Protein AF-D8QBE8-F1 (afdb_monomer_lite)

Radius of gyration: 19.54 Å; chains: 1; bounding box: 38×50×53 Å

pLDDT: mean 89.56, std 8.95, range [52.53, 96.88]

Organism: Schizophyllum commune (strain H4-8 / FGSC 9210) (NCBI:txid578458)

Foldseek 3Di:
DLLVVLLVLLVVQCVQQDPDQLSALHPLLNVLSVLSNCLSVLVVVCVVCVVVDDLVVNLVVLVVSLVSLCVSLVSLVVPDPADPVDLVPQLVVDDPSCSVVSPVSVSSNSSNVSSVVSSVVSVVVSVVSVCVVVVPDPDDDDDPDDD

Secondary structure (DSSP, 8-state):
-HHHHHHHHHHHHHHHHTT-STTSS-HHHHHHHHHHHHHHHHHHHHHHHGGGS-HHHHHHHHHHHHHHHHHHHHHHHHH----TT-TTS-GGGS-HHHHTTGGGHHHHHHHHHHHHHHHHHHHHHHHHHHHHHTT-PPPTT--SS--

Sequence (147 aa):
MAAVSELGLVSQQLQRGGNGYEKYPGKEFKHDLGLLLFSCIGTLLYLIGHFYTSMGFIMFFTFVFAVFWGTGAGVMFAVTPFRGTNCDADPSTFPPAWQNYVSQCEIVVSIQGVAWALWGLMVLMLAGMIFHACEIRPRKNVSFYGA

Structure (mmCIF, N/CA/C/O backbone):
data_AF-D8QBE8-F1
#
_entry.id   AF-D8QBE8-F1
#
loop_
_atom_site.group_PDB
_atom_site.id
_atom_site.type_symbol
_atom_site.label_atom_id
_atom_site.label_alt_id
_atom_site.label_comp_id
_atom_site.label_asym_id
_atom_site.label_entity_id
_atom_site.label_seq_id
_atom_site.pdbx_PDB_ins_code
_atom_site.Cartn_x
_atom_site.Cartn_y
_atom_site.Cartn_z
_atom_site.occupancy
_atom_site.B_iso_or_equiv
_atom_site.auth_seq_id
_atom_site.auth_comp_id
_atom_site.auth_asym_id
_atom_site.auth_atom_id
_atom_site.pdbx_PDB_model_num
ATOM 1 N N . MET A 1 1 ? -6.540 2.204 -11.731 1.00 59.19 1 MET A N 1
ATOM 2 C CA . MET A 1 1 ? -7.809 2.217 -10.964 1.00 59.19 1 MET A CA 1
ATOM 3 C C . MET A 1 1 ? -7.612 1.748 -9.523 1.00 59.19 1 MET A C 1
ATOM 5 O O . MET A 1 1 ? -7.973 2.509 -8.642 1.00 59.19 1 MET A O 1
ATOM 9 N N . ALA A 1 2 ? -6.956 0.607 -9.258 1.00 79.75 2 ALA A N 1
ATOM 10 C CA . ALA A 1 2 ? -6.730 0.100 -7.890 1.00 79.75 2 ALA A CA 1
ATOM 11 C C . ALA A 1 2 ? -6.080 1.108 -6.910 1.00 79.75 2 ALA A C 1
ATOM 13 O O . ALA A 1 2 ? -6.581 1.280 -5.808 1.00 79.75 2 ALA A O 1
ATOM 14 N N . ALA A 1 3 ? -5.047 1.854 -7.326 1.00 85.12 3 ALA A N 1
ATOM 15 C CA . ALA A 1 3 ? -4.416 2.873 -6.471 1.00 85.12 3 ALA A CA 1
ATOM 16 C C . ALA A 1 3 ? -5.348 4.050 -6.102 1.00 85.12 3 ALA A C 1
ATOM 18 O O . ALA A 1 3 ? -5.165 4.678 -5.067 1.00 85.12 3 ALA A O 1
ATOM 19 N N . VAL A 1 4 ? -6.353 4.352 -6.934 1.00 90.94 4 VAL A N 1
ATOM 20 C CA . VAL A 1 4 ? -7.350 5.401 -6.648 1.00 90.94 4 VAL A CA 1
ATOM 21 C C . VAL A 1 4 ? -8.393 4.888 -5.656 1.00 90.94 4 VAL A C 1
ATOM 23 O O . VAL A 1 4 ? -8.789 5.618 -4.752 1.00 90.94 4 VAL A O 1
ATOM 26 N N . SER A 1 5 ? -8.811 3.626 -5.799 1.00 92.50 5 SER A N 1
ATOM 27 C CA . SER A 1 5 ? -9.684 2.963 -4.827 1.00 92.50 5 SER A CA 1
ATOM 28 C C . SER A 1 5 ? -9.024 2.913 -3.451 1.00 92.50 5 SER A C 1
ATOM 30 O O . SER A 1 5 ? -9.634 3.336 -2.473 1.00 92.50 5 SER A O 1
ATOM 32 N N . GLU A 1 6 ? -7.758 2.493 -3.397 1.00 94.44 6 GLU A N 1
ATOM 33 C CA . GLU A 1 6 ? -6.984 2.462 -2.158 1.00 94.44 6 GLU A CA 1
ATOM 34 C C . GLU A 1 6 ? -6.874 3.848 -1.528 1.00 94.44 6 GLU A C 1
ATOM 36 O O . GLU A 1 6 ? -7.196 4.011 -0.354 1.00 94.44 6 GLU A O 1
ATOM 41 N N . LEU A 1 7 ? -6.525 4.868 -2.325 1.00 95.31 7 LEU A N 1
ATOM 42 C CA . LEU A 1 7 ? -6.443 6.256 -1.872 1.00 95.31 7 LEU A CA 1
ATOM 43 C C . LEU A 1 7 ? -7.729 6.701 -1.168 1.00 95.31 7 LEU A C 1
ATOM 45 O O . LEU A 1 7 ? -7.653 7.338 -0.119 1.00 95.31 7 LEU A O 1
ATOM 49 N N . GLY A 1 8 ? -8.898 6.362 -1.718 1.00 94.56 8 GLY A N 1
ATOM 50 C CA . GLY A 1 8 ? -10.191 6.660 -1.101 1.00 94.56 8 GLY A CA 1
ATOM 51 C C . GLY A 1 8 ? -10.379 5.957 0.245 1.00 94.56 8 GLY A C 1
ATOM 52 O O . GLY A 1 8 ? -10.727 6.609 1.230 1.00 94.56 8 GLY A O 1
ATOM 53 N N . LEU A 1 9 ? -10.089 4.654 0.304 1.00 94.81 9 LEU A N 1
ATOM 54 C CA . LEU A 1 9 ? -10.243 3.842 1.514 1.00 94.81 9 LEU A CA 1
ATOM 55 C C . LEU A 1 9 ? -9.312 4.307 2.644 1.00 94.81 9 LEU A C 1
ATOM 57 O O . LEU A 1 9 ? -9.776 4.558 3.760 1.00 94.81 9 LEU A O 1
ATOM 61 N N . VAL A 1 10 ? -8.013 4.488 2.368 1.00 94.81 10 VAL A N 1
ATOM 62 C CA . VAL A 1 10 ? -7.063 4.958 3.391 1.00 94.81 10 VAL A CA 1
ATOM 63 C C . VAL A 1 10 ? -7.326 6.407 3.799 1.00 94.81 10 VAL A C 1
ATOM 65 O O . VAL A 1 10 ? -7.239 6.726 4.986 1.00 94.81 10 VAL A O 1
ATOM 68 N N . SER A 1 11 ? -7.731 7.278 2.867 1.00 93.81 11 SER A N 1
ATOM 69 C CA . SER A 1 11 ? -8.095 8.664 3.197 1.00 93.81 11 SER A CA 1
ATOM 70 C C . SER A 1 11 ? -9.313 8.722 4.111 1.00 93.81 11 SER A C 1
ATOM 72 O O . SER A 1 11 ? -9.310 9.490 5.069 1.00 93.81 11 SER A O 1
ATOM 74 N N . GLN A 1 12 ? -10.328 7.886 3.875 1.00 93.81 12 GLN A N 1
ATOM 75 C CA . GLN A 1 12 ? -11.503 7.806 4.742 1.00 93.81 12 GLN A CA 1
ATOM 76 C C . GLN A 1 12 ? -11.122 7.394 6.172 1.00 93.81 12 GLN A C 1
ATOM 78 O O . GLN A 1 12 ? -11.592 8.004 7.134 1.00 93.81 12 GLN A O 1
ATOM 83 N N . GLN A 1 13 ? -10.250 6.391 6.332 1.00 92.56 13 GLN A N 1
ATOM 84 C CA . GLN A 1 13 ? -9.795 5.953 7.657 1.00 92.56 13 GLN A CA 1
ATOM 85 C C . GLN A 1 13 ? -8.968 7.036 8.365 1.00 92.56 13 GLN A C 1
ATOM 87 O O . GLN A 1 13 ? -9.190 7.298 9.549 1.00 92.56 13 GLN A O 1
ATOM 92 N N . LEU A 1 14 ? -8.074 7.718 7.641 1.00 92.69 14 LEU A N 1
ATOM 93 C CA . LEU A 1 14 ? -7.266 8.811 8.189 1.00 92.69 14 LEU A CA 1
ATOM 94 C C . LEU A 1 14 ? -8.109 10.038 8.562 1.00 92.69 14 LEU A C 1
ATOM 96 O O . LEU A 1 14 ? -7.891 10.641 9.610 1.00 92.69 14 LEU A O 1
ATOM 100 N N . GLN A 1 15 ? -9.106 10.393 7.749 1.00 92.69 15 GLN A N 1
ATOM 101 C CA . GLN A 1 15 ? -10.034 11.484 8.057 1.00 92.69 15 GLN A CA 1
ATOM 102 C C . GLN A 1 15 ? -10.911 11.159 9.269 1.00 92.69 15 GLN A C 1
ATOM 104 O O . GLN A 1 15 ? -11.152 12.038 10.094 1.00 92.69 15 GLN A O 1
ATOM 109 N N . ARG A 1 16 ? -11.342 9.897 9.425 1.00 89.56 16 ARG A N 1
ATOM 110 C CA . ARG A 1 16 ? -12.112 9.456 10.599 1.00 89.56 16 ARG A CA 1
ATOM 111 C C . ARG A 1 16 ? -11.283 9.503 11.881 1.00 89.56 16 ARG A C 1
ATOM 113 O O . ARG A 1 16 ? -11.776 9.949 12.915 1.00 89.56 16 ARG A O 1
ATOM 120 N N . GLY A 1 17 ? -10.048 9.005 11.830 1.00 85.75 17 GLY A N 1
ATOM 121 C CA . GLY A 1 17 ? -9.159 8.955 12.990 1.00 85.75 17 GLY A CA 1
ATOM 122 C C . GLY A 1 17 ? -8.494 10.297 13.318 1.00 85.75 17 GLY A C 1
ATOM 123 O O . GLY A 1 17 ? -8.087 10.526 14.455 1.00 85.75 17 GLY A O 1
ATOM 124 N N . GLY A 1 18 ? -8.391 11.207 12.349 1.00 87.50 18 GLY A N 1
ATOM 125 C CA . GLY A 1 18 ? -7.705 12.485 12.505 1.00 87.50 18 GLY A CA 1
ATOM 126 C C . GLY A 1 18 ? -6.227 12.324 12.887 1.00 87.50 18 GLY A C 1
ATOM 127 O O . GLY A 1 18 ? -5.594 11.294 12.632 1.00 87.50 18 GLY A O 1
ATOM 128 N N . ASN A 1 19 ? -5.668 13.354 13.531 1.00 84.00 19 ASN A N 1
ATOM 129 C CA . ASN A 1 19 ? -4.251 13.395 13.915 1.00 84.00 19 ASN A CA 1
ATOM 130 C C . ASN A 1 19 ? -3.930 12.721 15.258 1.00 84.00 19 ASN A C 1
ATOM 132 O O . ASN A 1 19 ? -2.750 12.492 15.537 1.00 84.00 19 ASN A O 1
ATOM 136 N N . GLY A 1 20 ? -4.930 12.362 16.065 1.00 84.38 20 GLY A N 1
ATOM 137 C CA . GLY A 1 20 ? -4.738 11.655 17.336 1.00 84.38 20 GLY A CA 1
ATOM 138 C C . GLY A 1 20 ? -4.169 10.251 17.130 1.00 84.38 20 GLY A C 1
ATOM 139 O O . GLY A 1 20 ? -4.385 9.642 16.086 1.00 84.38 20 GLY A O 1
ATOM 140 N N . TYR A 1 21 ? -3.391 9.717 18.067 1.00 85.69 21 TYR A N 1
ATOM 141 C CA . TYR A 1 21 ? -2.981 8.298 18.029 1.00 85.69 21 TYR A CA 1
ATOM 142 C C . TYR A 1 21 ? -3.988 7.410 18.758 1.00 85.69 21 TYR A C 1
ATOM 144 O O . TYR A 1 21 ? -4.209 6.273 18.368 1.00 85.69 21 TYR A O 1
ATOM 152 N N . GLU A 1 22 ? -4.657 7.973 19.756 1.00 85.56 22 GLU A N 1
ATOM 153 C CA . GLU A 1 22 ? -5.723 7.386 20.562 1.00 85.56 22 GLU A CA 1
ATOM 154 C C . GLU A 1 22 ? -6.988 7.031 19.767 1.00 85.56 22 GLU A C 1
ATOM 156 O O . GLU A 1 22 ? -7.849 6.304 20.252 1.00 85.56 22 GLU A O 1
ATOM 161 N N . LYS A 1 23 ? -7.113 7.545 18.539 1.00 86.12 23 LYS A N 1
ATOM 162 C CA . LYS A 1 23 ? -8.228 7.267 17.620 1.00 86.12 23 LYS A CA 1
ATOM 163 C C . LYS A 1 23 ? -7.992 6.040 16.734 1.00 86.12 23 LYS A C 1
ATOM 165 O O . LYS A 1 23 ? -8.880 5.651 15.971 1.00 86.12 23 LYS A O 1
ATOM 170 N N . TYR A 1 24 ? -6.809 5.438 16.828 1.00 90.81 24 TYR A N 1
ATOM 171 C CA . TYR A 1 24 ? -6.421 4.249 16.081 1.00 90.81 24 TYR A CA 1
ATOM 172 C C . TYR A 1 24 ? -6.173 3.085 17.053 1.00 90.81 24 TYR A C 1
ATOM 174 O O . TYR A 1 24 ? -5.723 3.322 18.174 1.00 90.81 24 TYR A O 1
ATOM 182 N N . PRO A 1 25 ? -6.409 1.827 16.639 1.00 89.50 25 PRO A N 1
ATOM 183 C CA . PRO A 1 25 ? -6.177 0.648 17.481 1.00 89.50 25 PRO A CA 1
ATOM 184 C C . PRO A 1 25 ? -4.709 0.478 17.892 1.00 89.50 25 PRO A C 1
ATOM 186 O O . PRO A 1 25 ? -4.401 -0.115 18.920 1.00 89.50 25 PRO A O 1
ATOM 189 N N . GLY A 1 26 ? -3.789 1.017 17.092 1.00 90.12 26 GLY A N 1
ATOM 190 C CA . GLY A 1 26 ? -2.364 0.997 17.371 1.00 90.12 26 GLY A CA 1
ATOM 191 C C . GLY A 1 26 ? -1.606 2.029 16.544 1.00 90.12 26 GLY A C 1
ATOM 192 O O . GLY A 1 26 ? -2.098 2.532 15.529 1.00 90.12 26 GLY A O 1
ATOM 193 N N . LYS A 1 27 ? -0.379 2.336 16.978 1.00 91.44 27 LYS A N 1
ATOM 194 C CA . LYS A 1 27 ? 0.524 3.248 16.255 1.00 91.44 27 LYS A CA 1
ATOM 195 C C . LYS A 1 27 ? 0.931 2.677 14.900 1.00 91.44 27 LYS A C 1
ATOM 197 O O . LYS A 1 27 ? 0.987 3.430 13.932 1.00 91.44 27 LYS A O 1
ATOM 202 N N . GLU A 1 28 ? 1.156 1.365 14.852 1.00 92.62 28 GLU A N 1
ATOM 203 C CA . GLU A 1 28 ? 1.529 0.628 13.643 1.00 92.62 28 GLU A CA 1
ATOM 204 C C . GLU A 1 28 ? 0.460 0.788 12.564 1.00 92.62 28 GLU A C 1
ATOM 206 O O . GLU A 1 28 ? 0.767 1.294 11.494 1.00 92.62 28 GLU A O 1
ATOM 211 N N . PHE A 1 29 ? -0.809 0.511 12.885 1.00 92.88 29 PHE A N 1
ATOM 212 C CA . PHE A 1 29 ? -1.925 0.680 11.949 1.00 92.88 29 PHE A CA 1
ATOM 213 C C . PHE A 1 29 ? -2.012 2.103 11.378 1.00 92.88 29 PHE A C 1
ATOM 215 O O . PHE A 1 29 ? -2.164 2.284 10.175 1.00 92.88 29 PHE A O 1
ATOM 222 N N . LYS A 1 30 ? -1.860 3.139 12.214 1.00 93.44 30 LYS A N 1
ATOM 223 C CA . LYS A 1 30 ? -1.877 4.529 11.732 1.00 93.44 30 LYS A CA 1
ATOM 224 C C . LYS A 1 30 ? -0.702 4.843 10.803 1.00 93.44 30 LYS A C 1
ATOM 226 O O . LYS A 1 30 ? -0.886 5.526 9.798 1.00 93.44 30 LYS A O 1
ATOM 231 N N . HIS A 1 31 ? 0.505 4.410 11.165 1.00 93.94 31 HIS A N 1
ATOM 232 C CA . HIS A 1 31 ? 1.688 4.617 10.324 1.00 93.94 31 HIS A CA 1
ATOM 233 C C . HIS A 1 31 ? 1.542 3.897 8.992 1.00 93.94 31 HIS A C 1
ATOM 235 O O . HIS A 1 31 ? 1.894 4.453 7.957 1.00 93.94 31 HIS A O 1
ATOM 241 N N . ASP A 1 32 ? 0.959 2.708 9.022 1.00 95.19 32 ASP A N 1
ATOM 242 C CA . ASP A 1 32 ? 0.749 1.892 7.845 1.00 95.19 32 ASP A CA 1
ATOM 243 C C . ASP A 1 32 ? -0.292 2.499 6.893 1.00 95.19 32 ASP A C 1
ATOM 245 O O . ASP A 1 32 ? -0.050 2.607 5.694 1.00 95.19 32 ASP A O 1
ATOM 249 N N . LEU A 1 33 ? -1.388 3.059 7.422 1.00 94.94 33 LEU A N 1
ATOM 250 C CA . LEU A 1 33 ? -2.311 3.886 6.631 1.00 94.94 33 LEU A CA 1
ATOM 251 C C . LEU A 1 33 ? -1.597 5.074 5.964 1.00 94.94 33 LEU A C 1
ATOM 253 O O . LEU A 1 33 ? -1.886 5.409 4.816 1.00 94.94 33 LEU A O 1
ATOM 257 N N . GLY A 1 34 ? -0.652 5.707 6.665 1.00 94.00 34 GLY A N 1
ATOM 258 C CA . GLY A 1 34 ? 0.177 6.780 6.110 1.00 94.00 34 GLY A CA 1
ATOM 259 C C . GLY A 1 34 ? 1.130 6.294 5.013 1.00 94.00 34 GLY A C 1
ATOM 260 O O . GLY A 1 34 ? 1.274 6.959 3.986 1.00 94.00 34 GLY A O 1
ATOM 261 N N . LEU A 1 35 ? 1.741 5.121 5.196 1.00 95.50 35 LEU A N 1
ATOM 262 C CA . LEU A 1 35 ? 2.604 4.478 4.206 1.00 95.50 35 LEU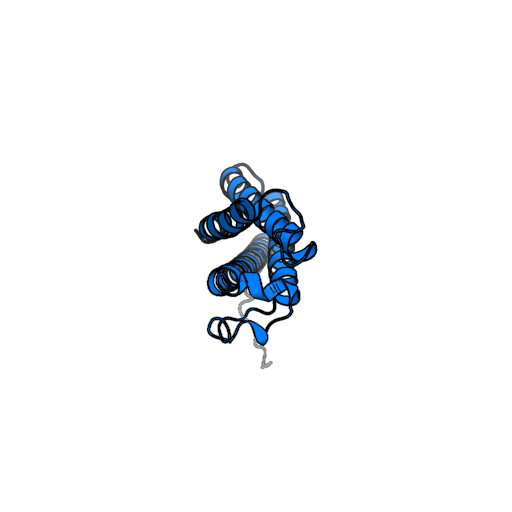 A CA 1
ATOM 263 C C . LEU A 1 35 ? 1.820 4.127 2.936 1.00 95.50 35 LEU A C 1
ATOM 265 O O . LEU A 1 35 ? 2.280 4.417 1.830 1.00 95.50 35 LEU A O 1
ATOM 269 N N . LEU A 1 36 ? 0.624 3.555 3.080 1.00 96.06 36 LEU A N 1
ATOM 270 C CA . LEU A 1 36 ? -0.268 3.237 1.965 1.00 96.06 36 LEU A CA 1
ATOM 271 C C . LEU A 1 36 ? -0.761 4.505 1.259 1.00 96.06 36 LEU A C 1
ATOM 273 O O . LEU A 1 36 ? -0.755 4.555 0.030 1.00 96.06 36 LEU A O 1
ATOM 277 N N . LEU A 1 37 ? -1.092 5.569 1.999 1.00 95.44 37 LEU A N 1
ATOM 278 C CA . LEU A 1 37 ? -1.437 6.870 1.416 1.00 95.44 37 LEU A CA 1
ATOM 279 C C . LEU A 1 37 ? -0.280 7.440 0.584 1.00 95.44 37 LEU A C 1
ATOM 281 O O . LEU A 1 37 ? -0.478 7.856 -0.560 1.00 95.44 37 LEU A O 1
ATOM 285 N N . PHE A 1 38 ? 0.938 7.428 1.129 1.00 95.06 38 PHE A N 1
ATOM 286 C CA . PHE A 1 38 ? 2.132 7.839 0.394 1.00 95.06 38 PHE A CA 1
ATOM 287 C C . PHE A 1 38 ? 2.352 6.972 -0.851 1.00 95.06 38 PHE A C 1
ATOM 289 O O . PHE A 1 38 ? 2.633 7.498 -1.926 1.00 95.06 38 PHE A O 1
ATOM 296 N N . SER A 1 39 ? 2.160 5.658 -0.734 1.00 95.75 39 SER A N 1
ATOM 297 C CA . SER A 1 39 ? 2.292 4.714 -1.847 1.00 95.75 39 SER A CA 1
ATOM 298 C C . SER A 1 39 ? 1.271 4.994 -2.949 1.00 95.75 39 SER A C 1
ATOM 300 O O . SER A 1 39 ? 1.636 4.980 -4.126 1.00 95.75 39 SER A O 1
ATOM 302 N N . CYS A 1 40 ? 0.027 5.334 -2.592 1.00 95.69 40 CYS A N 1
ATOM 303 C CA . CYS A 1 40 ? -1.003 5.776 -3.534 1.00 95.69 40 CYS A CA 1
ATOM 304 C C . CYS A 1 40 ? -0.546 7.018 -4.302 1.00 95.69 40 CYS A C 1
ATOM 306 O O . CYS A 1 40 ? -0.495 7.005 -5.531 1.00 95.69 40 CYS A O 1
ATOM 308 N N . ILE A 1 41 ? -0.197 8.087 -3.578 1.00 94.75 41 ILE A N 1
ATOM 309 C CA . ILE A 1 41 ? 0.182 9.377 -4.167 1.00 94.75 41 ILE A CA 1
ATOM 310 C C . ILE A 1 41 ? 1.432 9.214 -5.033 1.00 94.75 41 ILE A C 1
ATOM 312 O O . ILE A 1 41 ? 1.445 9.644 -6.185 1.00 94.75 41 ILE A O 1
ATOM 316 N N . GLY A 1 42 ? 2.460 8.547 -4.510 1.00 93.88 42 GLY A N 1
ATOM 317 C CA . GLY A 1 42 ? 3.701 8.285 -5.226 1.00 93.88 42 GLY A CA 1
ATOM 318 C C . GLY A 1 42 ? 3.467 7.475 -6.499 1.00 93.88 42 GLY A C 1
ATOM 319 O O . GLY A 1 42 ? 3.962 7.859 -7.555 1.00 93.88 42 GLY A O 1
ATOM 320 N N . THR A 1 43 ? 2.653 6.417 -6.433 1.00 93.62 43 THR A N 1
ATOM 321 C CA . THR A 1 43 ? 2.314 5.604 -7.611 1.00 93.62 43 THR A CA 1
ATOM 322 C C . THR A 1 43 ? 1.551 6.428 -8.650 1.00 93.62 43 THR A C 1
ATOM 324 O O . THR A 1 43 ? 1.834 6.324 -9.840 1.00 93.62 43 THR A O 1
ATOM 327 N N . LEU A 1 44 ? 0.605 7.276 -8.234 1.00 93.06 44 LEU A N 1
ATOM 328 C CA . LEU A 1 44 ? -0.144 8.142 -9.152 1.00 93.06 44 LEU A CA 1
ATOM 329 C C . LEU A 1 44 ? 0.760 9.182 -9.828 1.00 93.06 44 LEU A C 1
ATOM 331 O O . LEU A 1 44 ? 0.681 9.357 -11.042 1.00 93.06 44 LEU A O 1
ATOM 335 N N . LEU A 1 45 ? 1.651 9.829 -9.073 1.00 91.81 45 LEU A N 1
ATOM 336 C CA . LEU A 1 45 ? 2.633 10.767 -9.626 1.00 91.81 45 LEU A CA 1
ATOM 337 C C . LEU A 1 45 ? 3.592 10.068 -10.592 1.00 91.81 45 LEU A C 1
ATOM 339 O O . LEU A 1 45 ? 3.884 10.594 -11.663 1.00 91.81 45 LEU A O 1
ATOM 343 N N . TYR A 1 46 ? 4.032 8.862 -10.245 1.00 90.12 46 TYR A N 1
ATOM 344 C CA . TYR A 1 46 ? 4.854 8.028 -11.108 1.00 90.12 46 TYR A CA 1
ATOM 345 C C . TYR A 1 46 ? 4.138 7.673 -12.417 1.00 90.12 46 TYR A C 1
ATOM 347 O O . TYR A 1 46 ? 4.721 7.821 -13.488 1.00 90.12 46 TYR A O 1
ATOM 355 N N . LEU A 1 47 ? 2.856 7.304 -12.361 1.00 89.50 47 LEU A N 1
ATOM 356 C CA . LEU A 1 47 ? 2.050 7.046 -13.557 1.00 89.50 47 LEU A CA 1
ATOM 357 C C . LEU A 1 47 ? 1.883 8.288 -14.443 1.00 89.50 47 LEU A C 1
ATOM 359 O O . LEU A 1 47 ? 1.762 8.146 -15.654 1.00 89.50 47 LEU A O 1
ATOM 363 N N . ILE A 1 48 ? 1.910 9.499 -13.891 1.00 90.06 48 ILE A N 1
ATOM 364 C CA . ILE A 1 48 ? 1.908 10.729 -14.699 1.00 90.06 48 ILE A CA 1
ATOM 365 C C . ILE A 1 48 ? 3.302 10.985 -15.292 1.00 90.06 48 ILE A C 1
ATOM 367 O O . ILE A 1 48 ? 3.428 11.335 -16.463 1.00 90.06 48 ILE A O 1
ATOM 371 N N . GLY A 1 49 ? 4.356 10.790 -14.498 1.00 87.19 49 GLY A N 1
ATOM 372 C CA . GLY A 1 49 ? 5.734 11.097 -14.882 1.00 87.19 49 GLY A CA 1
ATOM 373 C C . GLY A 1 49 ? 6.397 10.083 -15.818 1.00 87.19 49 GLY A C 1
ATOM 374 O O . GLY A 1 49 ? 7.342 10.452 -16.513 1.00 87.19 49 GLY A O 1
ATOM 375 N N . HIS A 1 50 ? 5.926 8.830 -15.868 1.00 86.06 50 HIS A N 1
ATOM 376 C CA . HIS A 1 50 ? 6.670 7.736 -16.510 1.00 86.06 50 HIS A CA 1
ATOM 377 C C . HIS A 1 50 ? 6.993 7.980 -17.994 1.00 86.06 50 HIS A C 1
ATOM 379 O O . HIS A 1 50 ? 8.068 7.588 -18.444 1.00 86.06 50 HIS A O 1
ATOM 385 N N . PHE A 1 51 ? 6.128 8.691 -18.728 1.00 85.38 51 PHE A N 1
ATOM 386 C CA . PHE A 1 51 ? 6.310 9.008 -20.152 1.00 85.38 51 PHE A CA 1
ATOM 387 C C . PHE A 1 51 ? 7.587 9.800 -20.462 1.00 85.38 51 PHE A C 1
ATOM 389 O O . PHE A 1 51 ? 8.101 9.727 -21.575 1.00 85.38 51 PHE A O 1
ATOM 396 N N . TYR A 1 52 ? 8.101 10.552 -19.489 1.00 88.94 52 TYR A N 1
ATOM 397 C CA . TYR A 1 52 ? 9.275 11.411 -19.652 1.00 88.94 52 TYR A CA 1
ATOM 398 C C . TYR A 1 52 ? 10.547 10.804 -19.046 1.00 88.94 52 TYR A C 1
ATOM 400 O O . TYR A 1 52 ? 11.561 11.490 -18.924 1.00 88.94 52 TYR A O 1
ATOM 408 N N . THR A 1 53 ? 10.507 9.535 -18.635 1.00 88.12 53 THR A N 1
ATOM 409 C CA . THR A 1 53 ? 11.600 8.895 -17.890 1.00 88.12 53 THR A CA 1
ATOM 410 C C . THR A 1 53 ? 12.187 7.697 -18.624 1.00 88.12 53 THR A C 1
ATOM 412 O O . THR A 1 53 ? 11.533 7.058 -19.444 1.00 88.12 53 THR A O 1
ATOM 415 N N . SER A 1 54 ? 13.455 7.394 -18.341 1.00 89.75 54 SER A N 1
ATOM 416 C CA . SER A 1 54 ? 14.142 6.247 -18.935 1.00 89.75 54 SER A CA 1
ATOM 417 C C . SER A 1 54 ? 13.666 4.925 -18.326 1.00 89.75 54 SER A C 1
ATOM 419 O O . SER A 1 54 ? 13.262 4.863 -17.164 1.00 89.75 54 SER A O 1
ATOM 421 N N . MET A 1 55 ? 13.791 3.835 -19.085 1.00 86.94 55 MET A N 1
ATOM 422 C CA . MET A 1 55 ? 13.394 2.491 -18.645 1.00 86.94 55 MET A CA 1
ATOM 423 C C . MET A 1 55 ? 14.046 2.070 -17.316 1.00 86.94 55 MET A C 1
ATOM 425 O O . MET A 1 55 ? 13.384 1.506 -16.449 1.00 86.94 55 MET A O 1
ATOM 429 N N . GLY A 1 56 ? 15.329 2.391 -17.111 1.00 87.69 56 GLY A N 1
ATOM 430 C CA . GLY A 1 56 ? 16.023 2.084 -15.855 1.00 87.69 56 GLY A CA 1
ATOM 431 C C . GLY A 1 56 ? 15.428 2.818 -14.648 1.00 87.69 56 GLY A C 1
ATOM 432 O O . GLY A 1 56 ? 15.285 2.234 -13.575 1.00 87.69 56 GLY A O 1
ATOM 433 N N . PHE A 1 57 ? 15.013 4.073 -14.833 1.00 89.94 57 PHE A N 1
ATOM 434 C CA . PHE A 1 57 ? 14.339 4.853 -13.795 1.00 89.94 57 PHE A CA 1
ATOM 435 C C . PHE A 1 57 ? 12.946 4.285 -13.487 1.00 89.94 57 PHE A C 1
ATOM 437 O O . PHE A 1 57 ? 12.586 4.116 -12.324 1.00 89.94 57 PHE A O 1
ATOM 444 N N . ILE A 1 58 ? 12.198 3.907 -14.528 1.00 91.56 58 ILE A N 1
ATOM 445 C CA . ILE A 1 58 ? 10.890 3.244 -14.420 1.00 91.56 58 ILE A CA 1
ATOM 446 C C . ILE A 1 58 ? 11.008 1.940 -13.619 1.00 91.56 58 ILE A C 1
ATOM 448 O O . ILE A 1 58 ? 10.229 1.722 -12.689 1.00 91.56 58 ILE A O 1
ATOM 452 N N . MET A 1 59 ? 12.004 1.106 -13.925 1.00 92.38 59 MET A N 1
ATOM 453 C CA . MET A 1 59 ? 12.281 -0.134 -13.198 1.00 92.38 59 MET A CA 1
ATOM 454 C C . MET A 1 59 ? 12.615 0.110 -11.725 1.00 92.38 59 MET A C 1
ATOM 456 O O . MET A 1 59 ? 12.050 -0.553 -10.855 1.00 92.38 59 MET A O 1
ATOM 460 N N . PHE A 1 60 ? 13.494 1.074 -11.435 1.00 93.31 60 PHE A N 1
ATOM 461 C CA . PHE A 1 60 ? 13.871 1.411 -10.063 1.00 93.31 60 PHE A CA 1
ATOM 462 C C . PHE A 1 60 ? 12.658 1.845 -9.231 1.00 93.31 60 PHE A C 1
ATOM 464 O O . PHE A 1 60 ? 12.423 1.299 -8.155 1.00 93.31 60 PHE A O 1
ATOM 471 N N . PHE A 1 61 ? 11.839 2.766 -9.746 1.00 94.06 61 PHE A N 1
ATOM 472 C CA . PHE A 1 61 ? 10.646 3.218 -9.029 1.00 94.06 61 PHE A CA 1
ATOM 473 C C . PHE A 1 61 ? 9.587 2.126 -8.899 1.00 94.06 61 PHE A C 1
ATOM 475 O O . PHE A 1 61 ? 8.954 2.027 -7.852 1.00 94.06 61 PHE A O 1
ATOM 482 N N . THR A 1 62 ? 9.437 1.254 -9.897 1.00 94.88 62 THR A N 1
ATOM 483 C CA . THR A 1 62 ? 8.544 0.092 -9.778 1.00 94.88 62 THR A CA 1
ATOM 484 C C . THR A 1 62 ? 8.983 -0.834 -8.650 1.00 94.88 62 THR A C 1
ATOM 486 O O . THR A 1 62 ? 8.143 -1.291 -7.880 1.00 94.88 62 THR A O 1
ATOM 489 N N . PHE A 1 63 ? 10.288 -1.080 -8.504 1.00 96.00 63 PHE A N 1
ATOM 490 C CA . PHE A 1 63 ? 10.818 -1.844 -7.377 1.00 96.00 63 PHE A CA 1
ATOM 491 C C . PHE A 1 63 ? 10.540 -1.153 -6.036 1.00 96.00 63 PHE A C 1
ATOM 493 O O . PHE A 1 63 ? 10.052 -1.799 -5.111 1.00 96.00 63 PHE A O 1
ATOM 500 N N . VAL A 1 64 ? 10.782 0.158 -5.938 1.00 96.12 64 VAL A N 1
ATOM 501 C CA . VAL A 1 64 ? 10.477 0.934 -4.724 1.00 96.12 64 VAL A CA 1
ATOM 502 C C . VAL A 1 64 ? 8.994 0.816 -4.369 1.00 96.12 64 VAL A C 1
ATOM 504 O O . VAL A 1 64 ? 8.667 0.473 -3.235 1.00 96.12 64 VAL A O 1
ATOM 507 N N . PHE A 1 65 ? 8.086 1.013 -5.327 1.00 95.75 65 PHE A N 1
ATOM 508 C CA . PHE A 1 65 ? 6.654 0.862 -5.070 1.00 95.75 65 PHE A CA 1
ATOM 509 C C . PHE A 1 65 ? 6.271 -0.577 -4.736 1.00 95.75 65 PHE A C 1
ATOM 511 O O . PHE A 1 65 ? 5.444 -0.767 -3.852 1.00 95.75 65 PHE A O 1
ATOM 518 N N . ALA A 1 66 ? 6.887 -1.591 -5.350 1.00 96.25 66 ALA A N 1
ATOM 519 C CA . ALA A 1 66 ? 6.674 -2.981 -4.955 1.00 96.25 66 ALA A CA 1
ATOM 520 C C . ALA A 1 66 ? 7.028 -3.193 -3.473 1.00 96.25 66 ALA A C 1
ATOM 522 O O . ALA A 1 66 ? 6.232 -3.756 -2.730 1.00 96.25 66 ALA A O 1
ATOM 523 N N . VAL A 1 67 ? 8.174 -2.689 -3.009 1.00 96.62 67 VAL A N 1
ATOM 524 C CA . VAL A 1 67 ? 8.564 -2.785 -1.592 1.00 96.62 67 VAL A CA 1
ATOM 525 C C . VAL A 1 67 ? 7.564 -2.064 -0.691 1.00 96.62 67 VAL A C 1
ATOM 527 O O . VAL A 1 67 ? 7.149 -2.621 0.322 1.00 96.62 67 VAL A O 1
ATOM 530 N N . PHE A 1 68 ? 7.144 -0.855 -1.057 1.00 95.75 68 PHE A N 1
ATOM 531 C CA . PHE A 1 68 ? 6.220 -0.059 -0.250 1.00 95.75 68 PHE A CA 1
ATOM 532 C C . PHE A 1 68 ? 4.830 -0.703 -0.161 1.00 95.75 68 PHE A C 1
ATOM 534 O O . PHE A 1 68 ? 4.311 -0.872 0.941 1.00 95.75 68 PHE A O 1
ATOM 541 N N . TRP A 1 69 ? 4.267 -1.146 -1.289 1.00 96.38 69 TRP A N 1
ATOM 542 C CA . TRP A 1 69 ? 2.984 -1.853 -1.326 1.00 96.38 69 TRP A CA 1
ATOM 543 C C . TRP A 1 69 ? 3.036 -3.182 -0.575 1.00 96.38 69 TRP A C 1
ATOM 545 O O . TRP A 1 69 ? 2.123 -3.486 0.185 1.00 96.38 69 TRP A O 1
ATOM 555 N N . GLY A 1 70 ? 4.114 -3.955 -0.740 1.00 96.00 70 GLY A N 1
ATOM 556 C CA . GLY A 1 70 ? 4.290 -5.224 -0.033 1.00 96.00 70 GLY A CA 1
ATOM 557 C C . GLY A 1 70 ? 4.477 -5.044 1.472 1.00 96.00 70 GLY A C 1
ATOM 558 O O . GLY A 1 70 ? 3.910 -5.801 2.255 1.00 96.00 70 GLY A O 1
ATOM 559 N N . THR A 1 71 ? 5.221 -4.014 1.885 1.00 95.94 71 THR A N 1
ATOM 560 C CA . THR A 1 71 ? 5.400 -3.680 3.305 1.00 95.94 71 THR A CA 1
ATOM 561 C C . THR A 1 71 ? 4.073 -3.247 3.913 1.00 95.94 71 THR A C 1
ATOM 563 O O . THR A 1 71 ? 3.696 -3.784 4.949 1.00 95.94 71 THR A O 1
ATOM 566 N N . GLY A 1 72 ? 3.329 -2.363 3.238 1.00 94.56 72 GLY A N 1
ATOM 567 C CA . GLY A 1 72 ? 2.017 -1.926 3.705 1.00 94.56 72 GLY A CA 1
ATOM 568 C C . GLY A 1 72 ? 1.011 -3.072 3.804 1.00 94.56 72 GLY A C 1
ATOM 569 O O . GLY A 1 72 ? 0.377 -3.274 4.831 1.00 94.56 72 GLY A O 1
ATOM 570 N N . ALA A 1 73 ? 0.919 -3.912 2.772 1.00 95.25 73 ALA A N 1
ATOM 571 C CA . ALA A 1 73 ? 0.034 -5.074 2.794 1.00 95.25 73 ALA A CA 1
ATOM 572 C C . ALA A 1 73 ? 0.405 -6.077 3.904 1.00 95.25 73 ALA A C 1
ATOM 574 O O . ALA A 1 73 ? -0.470 -6.592 4.604 1.00 95.25 73 ALA A O 1
ATOM 575 N N . GLY A 1 74 ? 1.703 -6.343 4.078 1.00 95.12 74 GLY A N 1
ATOM 576 C CA . GLY A 1 74 ? 2.217 -7.280 5.073 1.00 95.12 74 GLY A CA 1
ATOM 577 C C . GLY A 1 74 ? 2.018 -6.800 6.509 1.00 95.12 74 GLY A C 1
ATOM 578 O O . GLY A 1 74 ? 1.543 -7.570 7.346 1.00 95.12 74 GLY A O 1
ATOM 579 N N . VAL A 1 75 ? 2.335 -5.534 6.793 1.00 95.19 75 VAL A N 1
ATOM 580 C CA . VAL A 1 75 ? 2.132 -4.934 8.118 1.00 95.19 75 VAL A CA 1
ATOM 581 C C . VAL A 1 75 ? 0.644 -4.892 8.441 1.00 95.19 75 VAL A C 1
ATOM 583 O O . VAL A 1 75 ? 0.252 -5.434 9.473 1.00 95.19 75 VAL A O 1
ATOM 586 N N . MET A 1 76 ? -0.198 -4.370 7.543 1.00 94.00 76 MET A N 1
ATOM 587 C CA . MET A 1 76 ? -1.649 -4.312 7.736 1.00 94.00 76 MET A CA 1
ATOM 588 C C . MET A 1 76 ? -2.235 -5.689 8.062 1.00 94.00 76 MET A C 1
ATOM 590 O O . MET A 1 76 ? -3.036 -5.836 8.988 1.00 94.00 76 MET A O 1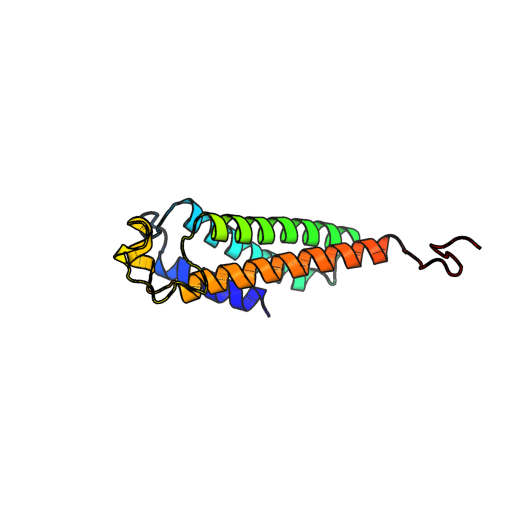
ATOM 594 N N . PHE A 1 77 ? -1.809 -6.720 7.332 1.00 94.31 77 PHE A N 1
ATOM 595 C CA . PHE A 1 77 ? -2.255 -8.093 7.549 1.00 94.31 77 PHE A CA 1
ATOM 596 C C . PHE A 1 77 ? -1.801 -8.665 8.900 1.00 94.31 77 PHE A C 1
ATOM 598 O O . PHE A 1 77 ? -2.556 -9.394 9.550 1.00 94.31 77 PHE A O 1
ATOM 605 N N . ALA A 1 78 ? -0.586 -8.335 9.339 1.00 93.69 78 ALA A N 1
ATOM 606 C CA . ALA A 1 78 ? -0.035 -8.807 10.605 1.00 93.69 78 ALA A CA 1
ATOM 607 C C . ALA A 1 78 ? -0.677 -8.126 11.825 1.00 93.69 78 ALA A C 1
ATOM 609 O O . ALA A 1 78 ? -0.932 -8.788 12.829 1.00 93.69 78 ALA A O 1
ATOM 610 N N . VAL A 1 79 ? -0.948 -6.819 11.744 1.00 92.31 79 VAL A N 1
ATOM 611 C CA . VAL A 1 79 ? -1.406 -6.022 12.897 1.00 92.31 79 VAL A CA 1
ATOM 612 C C . VAL A 1 79 ? -2.925 -6.004 13.061 1.00 92.31 79 VAL A C 1
ATOM 614 O O . VAL A 1 79 ? -3.423 -5.760 14.162 1.00 92.31 79 VAL A O 1
ATOM 617 N N . THR A 1 80 ? -3.678 -6.245 11.985 1.00 93.06 80 THR A N 1
ATOM 618 C CA . THR A 1 80 ? -5.145 -6.273 12.030 1.00 93.06 80 THR A CA 1
ATOM 619 C C . THR A 1 80 ? -5.654 -7.693 12.321 1.00 93.06 80 THR A C 1
ATOM 621 O O . THR A 1 80 ? -5.190 -8.654 11.703 1.00 93.06 80 THR A O 1
ATOM 624 N N . PRO A 1 81 ? -6.651 -7.865 13.209 1.00 93.75 81 PRO A N 1
ATOM 625 C CA . PRO A 1 81 ? -7.291 -9.163 13.445 1.00 93.75 81 PRO A CA 1
ATOM 626 C C . PRO A 1 81 ? -8.412 -9.470 12.431 1.00 93.75 81 PRO A C 1
ATOM 628 O O . PRO A 1 81 ? -8.987 -10.560 12.436 1.00 93.75 81 PRO A O 1
ATOM 631 N N . PHE A 1 82 ? -8.751 -8.506 11.573 1.00 93.31 82 PHE A N 1
ATOM 632 C CA . PHE A 1 82 ? -9.837 -8.617 10.606 1.00 93.31 82 PHE A CA 1
ATOM 633 C C . PHE A 1 82 ? -9.442 -9.450 9.394 1.00 93.31 82 PHE A C 1
ATOM 635 O O . PHE A 1 82 ? -8.360 -9.294 8.828 1.00 93.31 82 PHE A O 1
ATOM 642 N N . ARG A 1 83 ? -10.345 -10.332 8.986 1.00 93.00 83 ARG A N 1
ATOM 643 C CA . ARG A 1 83 ? -10.242 -11.218 7.831 1.00 93.00 83 ARG A CA 1
ATOM 644 C C . ARG A 1 83 ? -11.581 -11.195 7.102 1.00 93.00 83 ARG A C 1
ATOM 646 O O . ARG A 1 83 ? -12.620 -10.976 7.713 1.00 93.00 83 ARG A O 1
ATOM 653 N N . GLY A 1 84 ? -11.577 -11.502 5.806 1.00 88.81 84 GLY A N 1
ATOM 654 C CA . GLY A 1 84 ? -12.818 -11.550 5.018 1.00 88.81 84 GLY A CA 1
ATOM 655 C C . GLY A 1 84 ? -13.865 -12.543 5.542 1.00 88.81 84 GLY A C 1
ATOM 656 O O . GLY A 1 84 ? -15.017 -12.478 5.144 1.00 88.81 84 GLY A O 1
ATOM 657 N N . THR A 1 85 ? -13.482 -13.447 6.447 1.00 91.44 85 THR A N 1
ATOM 658 C CA . THR A 1 85 ? -14.354 -14.469 7.033 1.00 91.44 85 THR A CA 1
ATOM 659 C C . THR A 1 85 ? -14.915 -14.111 8.408 1.00 91.44 85 THR A C 1
ATOM 661 O O . THR A 1 85 ? -15.686 -14.899 8.944 1.00 91.44 85 THR A O 1
ATOM 664 N N . ASN A 1 86 ? -14.491 -13.005 9.034 1.00 92.50 86 ASN A N 1
ATOM 665 C CA . ASN A 1 86 ? -14.851 -12.701 10.426 1.00 92.50 86 ASN A CA 1
ATOM 666 C C . ASN A 1 86 ? -15.443 -11.302 1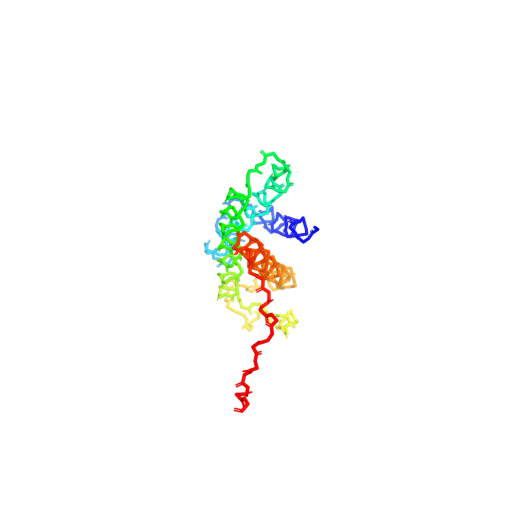0.642 1.00 92.50 86 ASN A C 1
ATOM 668 O O . ASN A 1 86 ? -15.556 -10.882 11.788 1.00 92.50 86 ASN A O 1
ATOM 672 N N . CYS A 1 87 ? -15.858 -10.591 9.591 1.00 90.44 87 CYS A N 1
ATOM 673 C CA . CYS A 1 87 ? -16.429 -9.250 9.753 1.00 90.44 87 CYS A CA 1
ATOM 674 C C . CYS A 1 87 ? -17.787 -9.209 10.467 1.00 90.44 87 CYS A C 1
ATOM 676 O O . CYS A 1 87 ? -18.091 -8.195 11.087 1.00 90.44 87 CYS A O 1
ATOM 678 N N . ASP A 1 88 ? -18.533 -10.315 10.469 1.00 90.94 88 ASP A N 1
ATOM 679 C CA . ASP A 1 88 ? -19.795 -10.456 11.210 1.00 90.94 88 ASP A CA 1
ATOM 680 C C . ASP A 1 88 ? -19.610 -11.034 12.627 1.00 90.94 88 ASP A C 1
ATOM 682 O O . ASP A 1 88 ? -20.586 -11.350 13.310 1.00 90.94 88 ASP A O 1
ATOM 686 N N . ALA A 1 89 ? -18.365 -11.236 13.076 1.00 90.44 89 ALA A N 1
ATOM 687 C CA . ALA A 1 89 ? -18.098 -11.802 14.394 1.00 90.44 89 ALA A CA 1
ATOM 688 C C . ALA A 1 89 ? -18.425 -10.809 15.520 1.00 90.44 89 ALA A C 1
ATOM 690 O O . ALA A 1 89 ? -18.295 -9.592 15.370 1.00 90.44 89 ALA A O 1
ATOM 691 N N . ASP A 1 90 ? -18.806 -11.344 16.683 1.00 90.75 90 ASP A N 1
ATOM 692 C CA . ASP A 1 90 ? -19.115 -10.529 17.856 1.00 90.75 90 ASP A CA 1
ATOM 693 C C . ASP A 1 90 ? -17.894 -9.677 18.269 1.00 90.75 90 ASP A C 1
ATOM 695 O O . ASP A 1 90 ? -16.786 -10.220 18.385 1.00 90.75 90 ASP A O 1
ATOM 699 N N . PRO A 1 91 ? -18.059 -8.363 18.533 1.00 90.06 91 PRO A N 1
ATOM 700 C CA . PRO A 1 91 ? -16.954 -7.482 18.893 1.00 90.06 91 PRO A CA 1
ATOM 701 C C . PRO A 1 91 ? -16.101 -7.963 20.069 1.00 90.06 91 PRO A C 1
ATOM 703 O O . PRO A 1 91 ? -14.898 -7.711 20.088 1.00 90.06 91 PRO A O 1
ATOM 706 N N . SER A 1 92 ? -16.687 -8.682 21.029 1.00 91.44 92 SER A N 1
ATOM 707 C CA . SER A 1 92 ? -15.979 -9.219 22.198 1.00 91.44 92 SER A CA 1
ATOM 708 C C . SER A 1 92 ? -14.924 -10.274 21.852 1.00 91.44 92 SER A C 1
ATOM 710 O O . SER A 1 92 ? -14.014 -10.511 22.646 1.00 91.44 92 SER A O 1
ATOM 712 N N . THR A 1 93 ? -15.002 -10.874 20.661 1.00 91.75 93 THR A N 1
ATOM 713 C CA . THR A 1 93 ? -14.029 -11.865 20.173 1.00 91.75 93 THR A CA 1
ATOM 714 C C . THR A 1 93 ? -12.723 -11.232 19.691 1.00 91.75 93 THR A C 1
ATOM 716 O O . THR A 1 93 ? -11.707 -11.920 19.570 1.00 91.75 93 THR A O 1
ATOM 719 N N . PHE A 1 94 ? -12.721 -9.919 19.446 1.00 93.12 94 PHE A N 1
ATOM 720 C CA . PHE A 1 94 ? -11.551 -9.177 18.994 1.00 93.12 94 PHE A CA 1
ATOM 721 C C . PHE A 1 94 ? -10.761 -8.569 20.163 1.00 93.12 94 PHE A C 1
ATOM 723 O O . PHE A 1 94 ? -11.332 -8.259 21.215 1.00 93.12 94 PHE A O 1
ATOM 730 N N . PRO A 1 95 ? -9.448 -8.318 19.982 1.00 92.25 95 PRO A N 1
ATOM 731 C CA . PRO A 1 95 ? -8.644 -7.621 20.980 1.00 92.25 95 PRO A CA 1
ATOM 732 C C . PRO A 1 95 ? -9.261 -6.261 21.356 1.00 92.25 95 PRO A C 1
ATOM 734 O O . PRO A 1 95 ? -9.737 -5.564 20.456 1.00 92.25 95 PRO A O 1
ATOM 737 N N . PRO A 1 96 ? -9.193 -5.823 22.630 1.00 91.56 96 PRO A N 1
ATOM 738 C CA . PRO A 1 96 ? -9.880 -4.620 23.121 1.00 91.56 96 PRO A CA 1
ATOM 739 C C . PRO A 1 96 ? -9.664 -3.356 22.275 1.00 91.56 96 PRO A C 1
ATOM 741 O O . PRO A 1 96 ? -10.594 -2.588 22.044 1.00 91.56 96 PRO A O 1
ATOM 744 N N . ALA A 1 97 ? -8.452 -3.164 21.749 1.00 89.31 97 ALA A N 1
ATOM 745 C CA . ALA A 1 97 ? -8.115 -2.019 20.904 1.00 89.31 97 ALA A CA 1
ATOM 746 C C . ALA A 1 97 ? -8.867 -1.993 19.556 1.00 89.31 97 ALA A C 1
ATOM 748 O O . ALA A 1 97 ? -9.087 -0.923 18.989 1.00 89.31 97 ALA A O 1
ATOM 749 N N . TRP A 1 98 ? -9.274 -3.160 19.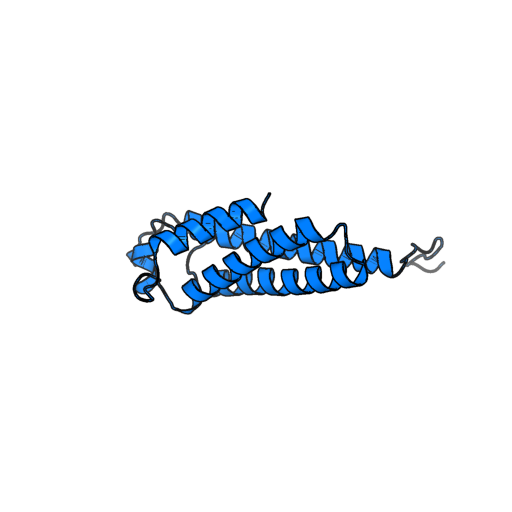050 1.00 91.50 98 TRP A N 1
ATOM 750 C CA . TRP A 1 98 ? -9.920 -3.340 17.749 1.00 91.50 98 TRP A CA 1
ATOM 751 C C . TRP A 1 98 ? -11.446 -3.441 17.823 1.00 91.50 98 TRP A C 1
ATOM 753 O O . TRP A 1 98 ? -12.099 -3.303 16.793 1.00 91.50 98 TRP A O 1
ATOM 763 N N . GLN A 1 99 ? -12.031 -3.612 19.012 1.00 91.00 99 GLN A N 1
ATOM 764 C CA . GLN A 1 99 ? -13.483 -3.790 19.179 1.00 91.00 99 GLN A CA 1
ATOM 765 C C . GLN A 1 99 ? -14.283 -2.598 18.628 1.00 91.00 99 GLN A C 1
ATOM 767 O O . GLN A 1 99 ? -15.275 -2.772 17.926 1.00 91.00 99 GLN A O 1
ATOM 772 N N . ASN A 1 100 ? -13.788 -1.374 18.834 1.00 86.50 100 ASN A N 1
ATOM 773 C CA . ASN A 1 100 ? -14.397 -0.148 18.296 1.00 86.50 100 ASN A CA 1
ATOM 774 C C . ASN A 1 100 ? -14.240 0.011 16.770 1.00 86.50 100 ASN A C 1
ATOM 776 O O . ASN A 1 100 ? -14.810 0.925 16.178 1.00 86.50 100 ASN A O 1
ATOM 780 N N . TYR A 1 101 ? -13.432 -0.841 16.137 1.00 87.19 101 TYR A N 1
ATOM 781 C CA . TYR A 1 101 ? -13.175 -0.852 14.698 1.00 87.19 101 TYR A CA 1
ATOM 782 C C . TYR A 1 101 ? -13.895 -1.997 13.974 1.00 87.19 101 TYR A C 1
ATOM 784 O O . TYR A 1 101 ? -13.766 -2.106 12.758 1.00 87.19 101 TYR A O 1
ATOM 792 N N . VAL A 1 102 ? -14.675 -2.825 14.676 1.00 91.19 102 VAL A N 1
ATOM 793 C CA . VAL A 1 102 ? -15.377 -3.980 14.084 1.00 91.19 102 VAL A CA 1
ATOM 794 C C . VAL A 1 102 ? -16.353 -3.548 12.992 1.00 91.19 102 VAL A C 1
ATOM 796 O O . VAL A 1 102 ? -16.373 -4.144 11.920 1.00 91.19 102 VAL A O 1
ATOM 799 N N . SER A 1 103 ? -17.044 -2.419 13.182 1.00 90.19 103 SER A N 1
ATOM 800 C CA . SER A 1 103 ? -17.916 -1.806 12.163 1.00 90.19 103 SER A CA 1
ATOM 801 C C . SER A 1 103 ? -17.184 -1.355 10.891 1.00 90.19 103 SER A C 1
ATOM 803 O O . SER A 1 103 ? -17.798 -0.815 9.975 1.00 90.19 103 SER A O 1
ATOM 805 N N . GLN A 1 104 ? -15.860 -1.495 10.848 1.00 91.31 104 GLN A N 1
ATOM 806 C CA . GLN A 1 104 ? -14.983 -1.091 9.753 1.00 91.31 104 GLN A CA 1
ATOM 807 C C . GLN A 1 104 ? -14.172 -2.275 9.227 1.00 91.31 104 GLN A C 1
ATOM 809 O O . GLN A 1 104 ? -13.268 -2.073 8.417 1.00 91.31 104 GLN A O 1
ATOM 814 N N . CYS A 1 105 ? -14.488 -3.497 9.672 1.00 92.50 105 CYS A N 1
ATOM 815 C CA . CYS A 1 105 ? -13.793 -4.709 9.265 1.00 92.50 105 CYS A CA 1
ATOM 816 C C . CYS A 1 105 ? -13.718 -4.828 7.740 1.00 92.50 105 CYS A C 1
ATOM 818 O O . CYS A 1 105 ? -12.624 -4.974 7.201 1.00 92.50 105 CYS A O 1
ATOM 820 N N . GLU A 1 106 ? -14.841 -4.659 7.034 1.00 93.94 106 GLU A N 1
ATOM 821 C CA . GLU A 1 106 ? -14.887 -4.759 5.570 1.00 93.94 106 GLU A CA 1
ATOM 822 C C . GLU A 1 106 ? -13.961 -3.754 4.880 1.00 93.94 106 GLU A C 1
ATOM 824 O O . GLU A 1 106 ? -13.275 -4.096 3.917 1.00 93.94 106 GLU A O 1
ATOM 829 N N . ILE A 1 107 ? -13.885 -2.524 5.396 1.00 93.94 107 ILE A N 1
ATOM 830 C CA . ILE A 1 107 ? -13.007 -1.486 4.849 1.00 93.94 107 ILE A CA 1
ATOM 831 C C . ILE A 1 107 ? -11.542 -1.864 5.078 1.00 93.94 107 ILE A C 1
ATOM 833 O O . ILE A 1 107 ? -10.739 -1.791 4.153 1.00 93.94 107 ILE A O 1
ATOM 837 N N . VAL A 1 108 ? -11.189 -2.307 6.286 1.00 94.06 108 VAL A N 1
ATOM 838 C CA . VAL A 1 108 ? -9.813 -2.699 6.625 1.00 94.06 108 VAL A CA 1
ATOM 839 C C . VAL A 1 108 ? -9.368 -3.934 5.835 1.00 94.06 108 VAL A C 1
ATOM 841 O O . VAL A 1 108 ? -8.222 -4.002 5.393 1.00 94.06 108 VAL A O 1
ATOM 844 N N . VAL A 1 109 ? -10.262 -4.897 5.612 1.00 95.19 109 VAL A N 1
ATOM 845 C CA . VAL A 1 109 ? -10.000 -6.065 4.757 1.00 95.19 109 VAL A CA 1
ATOM 846 C C . VAL A 1 109 ? -9.872 -5.650 3.290 1.00 95.19 109 VAL A C 1
ATOM 848 O O . VAL A 1 109 ? -8.999 -6.157 2.589 1.00 95.19 109 VAL A O 1
ATOM 851 N N . SER A 1 110 ? -10.686 -4.698 2.828 1.00 95.31 110 SER A N 1
ATOM 852 C CA . SER A 1 110 ? -10.598 -4.167 1.462 1.00 95.31 110 SER A CA 1
ATOM 853 C C . SER A 1 110 ? -9.259 -3.471 1.211 1.00 95.31 110 SER A C 1
ATOM 855 O O . SER A 1 110 ? -8.622 -3.755 0.200 1.00 95.31 110 SER A O 1
ATOM 857 N N . ILE A 1 111 ? -8.796 -2.646 2.158 1.00 95.75 111 ILE A N 1
ATOM 858 C CA . ILE A 1 111 ? -7.464 -2.012 2.140 1.00 95.75 111 ILE A CA 1
ATOM 859 C C . ILE A 1 111 ? -6.371 -3.081 2.005 1.00 95.75 111 ILE A C 1
ATOM 861 O O . ILE A 1 111 ? -5.547 -3.034 1.097 1.00 95.75 111 ILE A O 1
ATOM 865 N N . GLN A 1 112 ? -6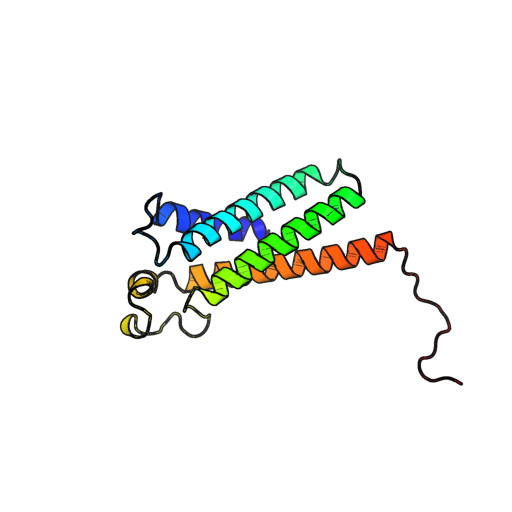.405 -4.122 2.845 1.00 94.94 112 GLN A N 1
ATOM 866 C CA . GLN A 1 112 ? -5.441 -5.227 2.757 1.00 94.94 112 GLN A CA 1
ATOM 867 C C . GLN A 1 112 ? -5.453 -5.911 1.387 1.00 94.94 112 GLN A C 1
ATOM 869 O O . GLN A 1 112 ? -4.397 -6.149 0.802 1.00 94.94 112 GLN A O 1
ATOM 874 N N . GLY A 1 113 ? -6.640 -6.241 0.874 1.00 94.19 113 GLY A N 1
ATOM 875 C CA . GLY A 1 113 ? -6.787 -6.934 -0.403 1.00 94.19 113 GLY A CA 1
ATOM 876 C C . GLY A 1 113 ? -6.261 -6.111 -1.577 1.00 94.19 113 GLY A C 1
ATOM 877 O O . GLY A 1 113 ? -5.539 -6.632 -2.429 1.00 94.19 113 GLY A O 1
ATOM 878 N N . VAL A 1 114 ? -6.574 -4.816 -1.606 1.00 96.00 114 VAL A N 1
ATOM 879 C CA . VAL A 1 114 ? -6.113 -3.908 -2.661 1.00 96.00 114 VAL A CA 1
ATOM 880 C C . VAL A 1 114 ? -4.608 -3.651 -2.549 1.00 96.00 114 VAL A C 1
ATOM 882 O O . VAL A 1 114 ? -3.926 -3.674 -3.576 1.00 96.00 114 VAL A O 1
ATOM 885 N N . ALA A 1 115 ? -4.061 -3.502 -1.340 1.00 96.00 115 ALA A N 1
ATOM 886 C CA . ALA A 1 115 ? -2.620 -3.380 -1.123 1.00 96.00 115 ALA A CA 1
ATOM 887 C C . ALA A 1 115 ? -1.854 -4.621 -1.625 1.00 96.00 115 ALA A C 1
ATOM 889 O O . ALA A 1 115 ? -0.876 -4.483 -2.366 1.00 96.00 115 ALA A O 1
ATOM 890 N N . TRP A 1 116 ? -2.333 -5.836 -1.321 1.00 96.38 116 TRP A N 1
ATOM 891 C CA . TRP A 1 116 ? -1.758 -7.082 -1.851 1.00 96.38 116 TRP A CA 1
ATOM 892 C C . TRP A 1 116 ? -1.857 -7.173 -3.378 1.00 96.38 116 TRP A C 1
ATOM 894 O O . TRP A 1 116 ? -0.905 -7.598 -4.037 1.00 96.38 116 TRP A O 1
ATOM 904 N N . ALA A 1 117 ? -2.979 -6.746 -3.960 1.00 95.75 117 ALA A N 1
ATOM 905 C CA . ALA A 1 117 ? -3.147 -6.721 -5.409 1.00 95.75 117 ALA A CA 1
ATOM 906 C C . ALA A 1 117 ? -2.167 -5.744 -6.081 1.00 95.75 117 ALA A C 1
ATOM 908 O O . ALA A 1 117 ? -1.557 -6.081 -7.096 1.00 95.75 117 ALA A O 1
ATOM 909 N N . LEU A 1 118 ? -1.975 -4.552 -5.508 1.00 95.00 118 LEU A N 1
ATOM 910 C CA . LEU A 1 118 ? -1.027 -3.554 -6.007 1.00 95.00 118 LEU A CA 1
ATOM 911 C C . LEU A 1 118 ? 0.420 -4.025 -5.879 1.00 95.00 118 LEU A C 1
ATOM 913 O O . LEU A 1 118 ? 1.193 -3.854 -6.821 1.00 95.00 118 LEU A O 1
ATOM 917 N N . TRP A 1 119 ? 0.771 -4.688 -4.776 1.00 96.88 119 TRP A N 1
ATOM 918 C CA . TRP A 1 119 ? 2.062 -5.357 -4.643 1.00 96.88 119 TRP A CA 1
ATOM 919 C C . TRP A 1 119 ? 2.285 -6.381 -5.761 1.00 96.88 119 TRP A C 1
ATOM 921 O O . TRP A 1 119 ? 3.287 -6.303 -6.474 1.00 96.88 119 TRP A O 1
ATOM 931 N N . GLY A 1 120 ? 1.331 -7.296 -5.964 1.00 95.94 120 GLY A N 1
ATOM 932 C CA . GLY A 1 120 ? 1.421 -8.323 -7.002 1.00 95.94 120 GLY A CA 1
ATOM 933 C C . GLY A 1 120 ? 1.569 -7.723 -8.401 1.00 95.94 120 GLY A C 1
ATOM 934 O O . GLY A 1 120 ? 2.429 -8.146 -9.172 1.00 95.94 120 GLY A O 1
ATOM 935 N N . LEU A 1 121 ? 0.797 -6.677 -8.708 1.00 94.88 121 LEU A N 1
ATOM 936 C CA . LEU A 1 121 ? 0.904 -5.942 -9.969 1.00 94.88 121 LEU A CA 1
ATOM 937 C C . LEU A 1 121 ? 2.291 -5.318 -10.161 1.00 94.88 121 LEU A C 1
ATOM 939 O O . LEU A 1 121 ? 2.866 -5.458 -11.239 1.00 94.88 121 LEU A O 1
ATOM 943 N N . MET A 1 122 ? 2.855 -4.673 -9.136 1.00 94.94 122 MET A N 1
ATOM 944 C CA . MET A 1 122 ? 4.187 -4.061 -9.227 1.00 94.94 122 MET A CA 1
ATOM 945 C C . MET A 1 122 ? 5.293 -5.105 -9.400 1.00 94.94 122 MET A C 1
ATOM 947 O O . MET A 1 122 ? 6.199 -4.904 -10.206 1.00 94.94 122 MET A O 1
ATOM 951 N N . VAL A 1 123 ? 5.208 -6.243 -8.703 1.00 96.06 123 VAL A N 1
ATOM 952 C CA . VAL A 1 123 ? 6.168 -7.350 -8.847 1.00 96.06 123 VAL A CA 1
ATOM 953 C C . VAL A 1 123 ? 6.112 -7.949 -10.252 1.00 96.06 123 VAL A C 1
ATOM 955 O O . VAL A 1 123 ? 7.153 -8.132 -10.883 1.00 96.06 123 VAL A O 1
ATOM 958 N N . LEU A 1 124 ? 4.910 -8.217 -10.771 1.00 95.69 124 LEU A N 1
ATOM 959 C CA . LEU A 1 124 ? 4.736 -8.735 -12.129 1.00 95.69 124 LEU A CA 1
ATOM 960 C C . LEU A 1 124 ? 5.223 -7.734 -13.181 1.00 95.69 124 LEU A C 1
ATOM 962 O O . LEU A 1 124 ? 5.898 -8.125 -14.134 1.00 95.69 124 LEU A O 1
ATOM 966 N N . MET A 1 125 ? 4.937 -6.444 -12.990 1.00 93.56 125 MET A N 1
ATOM 967 C CA . MET A 1 125 ? 5.415 -5.388 -13.879 1.00 93.56 125 MET A CA 1
ATOM 968 C C . MET A 1 125 ? 6.944 -5.307 -13.866 1.00 93.56 125 MET A C 1
ATOM 970 O O . MET A 1 125 ? 7.559 -5.260 -14.929 1.00 93.56 125 MET A O 1
ATOM 974 N N . LEU A 1 126 ? 7.572 -5.364 -12.687 1.00 93.88 126 LEU A N 1
ATOM 975 C CA . LEU A 1 126 ? 9.028 -5.382 -12.548 1.00 93.88 126 LEU A CA 1
ATOM 976 C C . LEU A 1 126 ? 9.650 -6.590 -13.255 1.00 93.88 126 LEU A C 1
ATOM 978 O O . LEU A 1 126 ? 10.599 -6.425 -14.018 1.00 93.88 126 LEU A O 1
ATOM 982 N N . ALA A 1 127 ? 9.097 -7.787 -13.051 1.00 93.56 127 ALA A N 1
ATOM 983 C CA . ALA A 1 127 ? 9.565 -8.997 -13.718 1.00 93.56 127 ALA A CA 1
ATOM 984 C C . ALA A 1 127 ? 9.451 -8.884 -15.248 1.00 93.56 127 ALA A C 1
ATOM 986 O O . ALA A 1 127 ? 10.401 -9.204 -15.961 1.00 93.56 127 ALA A O 1
ATOM 987 N N . GLY A 1 128 ? 8.325 -8.366 -15.752 1.00 92.75 128 GLY A N 1
ATOM 988 C CA . GLY A 1 128 ? 8.123 -8.116 -17.179 1.00 92.75 128 GLY A CA 1
ATOM 989 C C . GLY A 1 128 ? 9.117 -7.104 -17.754 1.00 92.75 128 GLY A C 1
ATOM 990 O O . GLY A 1 128 ? 9.682 -7.328 -18.824 1.00 92.75 128 GLY A O 1
ATOM 991 N N . MET A 1 129 ? 9.396 -6.023 -17.023 1.00 92.38 129 MET A N 1
ATOM 992 C CA . MET A 1 129 ? 10.381 -5.018 -17.424 1.00 92.38 129 MET A CA 1
A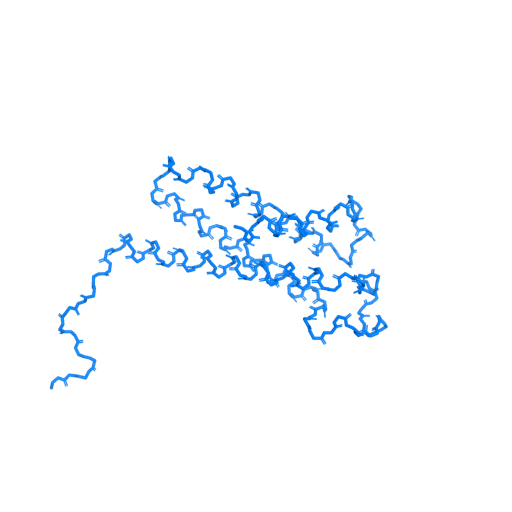TOM 993 C C . MET A 1 129 ? 11.808 -5.563 -17.443 1.00 92.38 129 MET A C 1
ATOM 995 O O . MET A 1 129 ? 12.536 -5.286 -18.391 1.00 92.38 129 MET A O 1
ATOM 999 N N . ILE A 1 130 ? 12.201 -6.366 -16.449 1.00 91.12 130 ILE A N 1
ATOM 1000 C CA . ILE A 1 130 ? 13.513 -7.030 -16.423 1.00 91.12 130 ILE A CA 1
ATOM 1001 C C . ILE A 1 130 ? 13.632 -8.006 -17.595 1.00 91.12 130 ILE A C 1
ATOM 1003 O O . ILE A 1 130 ? 14.629 -7.986 -18.311 1.00 91.12 130 ILE A O 1
ATOM 1007 N N . PHE A 1 131 ? 12.604 -8.826 -17.835 1.00 89.38 131 PHE A N 1
ATOM 1008 C CA . PHE A 1 131 ? 12.582 -9.762 -18.959 1.00 89.38 131 PHE A CA 1
ATOM 1009 C C . PHE A 1 131 ? 12.766 -9.043 -20.302 1.00 89.38 131 PHE A C 1
ATOM 1011 O O . PHE A 1 131 ? 13.532 -9.500 -21.153 1.00 89.38 131 PHE A O 1
ATOM 1018 N N . HIS A 1 132 ? 12.098 -7.899 -20.469 1.00 85.94 132 HIS A N 1
ATOM 1019 C CA . HIS A 1 132 ? 12.230 -7.059 -21.654 1.00 85.94 132 HIS A CA 1
ATOM 1020 C C . HIS A 1 132 ? 13.622 -6.421 -21.763 1.00 85.94 132 HIS A C 1
ATOM 1022 O O . HIS A 1 132 ? 14.253 -6.512 -22.813 1.00 85.94 132 HIS A O 1
ATOM 1028 N N . ALA A 1 133 ? 14.129 -5.830 -20.677 1.00 84.69 133 ALA A N 1
ATOM 1029 C CA . ALA A 1 133 ? 15.429 -5.162 -20.644 1.00 84.69 133 ALA A CA 1
ATOM 1030 C C . ALA A 1 133 ? 16.605 -6.124 -20.885 1.00 84.69 133 ALA A C 1
ATOM 1032 O O . ALA A 1 133 ? 17.600 -5.741 -21.492 1.00 84.69 133 ALA A O 1
ATOM 1033 N N . CYS A 1 134 ? 16.491 -7.375 -20.436 1.00 83.81 134 CYS A N 1
ATOM 1034 C CA . CYS A 1 134 ? 17.502 -8.408 -20.649 1.00 83.81 134 CYS A CA 1
ATOM 1035 C C . CYS A 1 134 ? 17.389 -9.116 -22.012 1.00 83.81 134 CYS A C 1
ATOM 1037 O O . CYS A 1 134 ? 18.152 -10.049 -22.251 1.00 83.81 134 CYS A O 1
ATOM 1039 N N . GLU A 1 135 ? 16.445 -8.722 -22.881 1.00 76.69 135 GLU A N 1
ATOM 1040 C CA . GLU A 1 135 ? 16.145 -9.387 -24.158 1.00 76.69 135 GLU A CA 1
ATOM 1041 C C . GLU A 1 135 ? 16.124 -10.922 -24.044 1.00 76.69 135 GLU A C 1
ATOM 1043 O O . GLU A 1 135 ? 16.771 -11.631 -24.821 1.00 76.69 135 GLU A O 1
ATOM 1048 N N . ILE A 1 136 ? 15.409 -11.472 -23.058 1.00 70.69 136 ILE A N 1
ATOM 1049 C CA . ILE A 1 136 ? 15.369 -12.926 -22.866 1.00 70.69 136 ILE A CA 1
ATOM 1050 C C . ILE A 1 136 ? 14.612 -13.553 -24.045 1.00 70.69 136 ILE A C 1
ATOM 1052 O O . ILE A 1 136 ? 13.387 -13.653 -24.069 1.00 70.69 136 ILE A O 1
ATOM 1056 N N . ARG A 1 137 ? 15.354 -13.964 -25.076 1.00 67.94 137 ARG A N 1
ATOM 1057 C CA . ARG A 1 137 ? 14.798 -14.633 -26.251 1.00 67.94 137 ARG A CA 1
ATOM 1058 C C . ARG A 1 137 ? 14.600 -16.113 -25.929 1.00 67.94 137 ARG A C 1
ATOM 1060 O O . ARG A 1 137 ? 15.561 -16.766 -25.510 1.00 67.94 137 ARG A O 1
ATOM 1067 N N . PRO A 1 138 ? 13.403 -16.682 -26.156 1.00 67.56 138 PRO A N 1
ATOM 1068 C CA . PRO A 1 138 ? 13.220 -18.119 -26.027 1.00 67.56 138 PRO A CA 1
ATOM 1069 C C . PRO A 1 138 ? 14.148 -18.822 -27.025 1.00 67.56 138 PRO A C 1
ATOM 1071 O O . PRO A 1 138 ? 14.066 -18.593 -28.236 1.00 67.56 138 PRO A O 1
ATOM 1074 N N . ARG A 1 139 ? 15.064 -19.662 -26.523 1.00 65.12 139 ARG A N 1
ATOM 1075 C CA . ARG A 1 139 ? 15.907 -20.490 -27.393 1.00 65.12 139 ARG A CA 1
ATOM 1076 C C . ARG A 1 139 ? 15.009 -21.498 -28.101 1.00 65.12 139 ARG A C 1
ATOM 1078 O O . ARG A 1 139 ? 14.409 -22.357 -27.465 1.00 65.12 139 ARG A O 1
ATOM 1085 N N . LYS A 1 140 ? 14.936 -21.409 -29.427 1.00 64.75 140 LYS A N 1
ATOM 1086 C CA . LYS A 1 140 ? 14.382 -22.485 -30.252 1.00 64.75 140 LYS A CA 1
ATOM 1087 C C . LYS A 1 140 ? 15.404 -23.633 -30.224 1.00 64.75 140 LYS A C 1
ATOM 1089 O O . LYS A 1 140 ? 16.584 -23.369 -30.436 1.00 64.75 140 LYS A O 1
ATOM 1094 N N . ASN A 1 141 ? 14.959 -24.861 -29.944 1.00 65.81 141 ASN A N 1
ATOM 1095 C CA . ASN A 1 141 ? 15.760 -26.104 -29.870 1.00 65.81 141 ASN A CA 1
ATOM 1096 C C . ASN A 1 141 ? 16.431 -26.443 -28.522 1.00 65.81 141 ASN A C 1
ATOM 1098 O O . ASN A 1 141 ? 17.495 -27.056 -28.507 1.00 65.81 141 ASN A O 1
ATOM 1102 N N . VAL A 1 142 ? 15.816 -26.108 -27.385 1.00 66.00 142 VAL A N 1
ATOM 1103 C CA . VAL A 1 142 ? 16.167 -26.734 -26.095 1.00 66.00 142 VAL A CA 1
ATOM 1104 C C . VAL A 1 142 ? 15.059 -27.701 -25.686 1.00 66.00 142 VAL A C 1
ATOM 1106 O O . VAL A 1 142 ? 13.949 -27.286 -25.365 1.00 66.00 142 VAL A O 1
ATOM 1109 N N . SER A 1 143 ? 15.349 -29.000 -25.747 1.00 66.81 143 SER A N 1
ATOM 1110 C CA . SER A 1 143 ? 14.499 -30.041 -25.166 1.00 66.81 143 SER A CA 1
ATOM 1111 C C . SER A 1 143 ? 15.000 -30.333 -23.752 1.00 66.81 143 SER A C 1
ATOM 1113 O O . SER A 1 143 ? 16.186 -30.598 -23.570 1.00 66.81 143 SER A O 1
ATOM 1115 N N . PHE A 1 144 ? 14.118 -30.273 -22.749 1.00 61.00 144 PHE A N 1
ATOM 1116 C CA . PHE A 1 144 ? 14.448 -30.664 -21.366 1.00 61.00 144 PHE A CA 1
ATOM 1117 C C . PHE A 1 144 ? 14.687 -32.170 -21.219 1.00 61.00 144 PHE A C 1
ATOM 1119 O O . PHE A 1 144 ? 15.336 -32.610 -20.275 1.00 61.00 144 PHE A O 1
ATOM 1126 N N . TYR A 1 145 ? 14.187 -32.946 -22.174 1.00 61.97 145 TYR A N 1
ATOM 1127 C CA . TYR A 1 145 ? 14.497 -34.353 -22.334 1.00 61.97 145 TYR A CA 1
ATOM 1128 C C . TYR A 1 145 ? 15.486 -34.434 -23.491 1.00 61.97 145 TYR A C 1
ATOM 1130 O O . TYR A 1 145 ? 15.111 -34.185 -24.638 1.00 61.97 145 TYR A O 1
ATOM 1138 N N . GLY A 1 146 ? 16.764 -34.658 -23.183 1.00 56.66 146 GLY A N 1
ATOM 1139 C CA . GLY A 1 146 ? 17.780 -34.895 -24.207 1.00 56.66 146 GLY A CA 1
ATOM 1140 C C . GLY A 1 146 ? 17.299 -35.955 -25.201 1.00 56.66 146 GLY A C 1
ATOM 1141 O O . GLY A 1 146 ? 16.551 -36.857 -24.822 1.00 56.66 146 GLY A O 1
ATOM 1142 N N . ALA A 1 147 ? 17.678 -35.787 -26.468 1.00 52.53 147 ALA A N 1
ATOM 1143 C CA . ALA A 1 147 ? 17.580 -36.870 -27.441 1.00 52.53 147 ALA A CA 1
ATOM 1144 C C . ALA A 1 147 ? 18.370 -38.096 -26.957 1.00 52.53 147 ALA A C 1
ATOM 1146 O O . ALA A 1 147 ? 19.413 -37.885 -26.291 1.00 52.53 147 ALA A O 1
#